Protein AF-A0A822FL06-F1 (afdb_monomer_lite)

Secondary structure (DSSP, 8-state):
-EEE--HHHHHHH-THHHH-TTHHHHHHHHHHHHHHHHT--EEE-S--HHHHHHGGG-TTEEEEE-S--HHHHHHH---TT--HHHHHHHHHTT-EEE---B-SSS--TT-SS-TT---S-HHHHHHHHHHTSS---B-PPTT--

Sequence (145 aa):
MYEQDWLHAQTSKFLPLRTDINLGEQWLISMGKGAEKAGITIQYCSSYPRHALQALEIPRVTQARVSSDYTSHIVHKGNQWNIGITSMLADALGIAPFKDVFWSTSNEPGSSYKPSAMEPLPDREIVLATLSTGPVGPGDAINYT

Radius of gyration: 16.31 Å; chains: 1; bounding box: 39×32×46 Å

Foldseek 3Di:
DAEDEDPVCCCVVVVCNVVDVCVVLVVLVVVLVVCVVVVAAYEYEPDDVVSLVSCLVRVSQAAYEQFDEVLCCQQVVDPLLPRVVSLVVCVVSNHQYASYEDALAQDAPPDPSDRPGGDPCSVSLQVSRVVSRDDHHHPGDVPRD

Structure (mmCIF, N/CA/C/O backbone):
data_AF-A0A822FL06-F1
#
_entry.id   AF-A0A822FL06-F1
#
loop_
_atom_site.group_PDB
_atom_site.id
_atom_site.type_symbol
_atom_site.label_atom_id
_atom_site.label_alt_id
_atom_site.label_comp_id
_atom_site.label_asym_id
_atom_site.label_entity_id
_atom_site.label_seq_id
_atom_site.pdbx_PDB_ins_code
_atom_site.Cartn_x
_atom_site.Cartn_y
_atom_site.Cartn_z
_atom_site.occupancy
_atom_site.B_iso_or_equiv
_atom_site.auth_seq_id
_atom_site.auth_comp_id
_atom_site.auth_asym_id
_atom_site.auth_atom_id
_atom_site.pdbx_PDB_model_num
ATOM 1 N N . MET A 1 1 ? -10.928 1.278 -3.938 1.00 90.06 1 MET A N 1
ATOM 2 C CA . MET A 1 1 ? -9.928 1.335 -2.854 1.00 90.06 1 MET A CA 1
ATOM 3 C C . MET A 1 1 ? -9.485 2.780 -2.700 1.00 90.06 1 MET A C 1
ATOM 5 O O . MET A 1 1 ? -9.299 3.437 -3.714 1.00 90.06 1 MET A O 1
ATOM 9 N N . TYR A 1 2 ? -9.369 3.270 -1.470 1.00 95.75 2 TYR A N 1
ATOM 10 C CA . TYR A 1 2 ? -8.775 4.562 -1.120 1.00 95.75 2 TYR A CA 1
ATOM 11 C C . TYR A 1 2 ? -7.397 4.320 -0.506 1.00 95.75 2 TYR A C 1
ATOM 13 O O . TYR A 1 2 ? -7.246 3.390 0.281 1.00 95.75 2 TYR A O 1
ATOM 21 N N . GLU A 1 3 ? -6.407 5.140 -0.831 1.00 95.50 3 GLU A N 1
ATOM 22 C CA . GLU A 1 3 ? -5.100 5.095 -0.183 1.00 95.50 3 GLU A CA 1
ATOM 23 C C . GLU A 1 3 ? -4.926 6.302 0.736 1.00 95.50 3 GLU A C 1
ATOM 25 O O . GLU A 1 3 ? -5.034 7.447 0.299 1.00 95.50 3 GLU A O 1
ATOM 30 N N . GLN A 1 4 ? -4.612 6.042 2.006 1.00 97.31 4 GLN A N 1
ATOM 31 C CA . GLN A 1 4 ? -4.086 7.073 2.883 1.00 97.31 4 GLN A CA 1
ATOM 32 C C . GLN A 1 4 ? -2.569 7.141 2.744 1.00 97.31 4 GLN A C 1
ATOM 34 O O . GLN A 1 4 ? -1.830 6.371 3.363 1.00 97.31 4 GLN A O 1
ATOM 39 N N . ASP A 1 5 ? -2.133 8.114 1.955 1.00 95.44 5 ASP A N 1
ATOM 40 C CA . ASP A 1 5 ? -0.730 8.381 1.681 1.00 95.44 5 ASP A CA 1
ATOM 41 C C . ASP A 1 5 ? -0.047 9.147 2.832 1.00 95.44 5 ASP A C 1
ATOM 43 O O . ASP A 1 5 ? -0.692 9.906 3.564 1.00 95.44 5 ASP A O 1
ATOM 47 N N . TRP A 1 6 ? 1.267 8.954 2.986 1.00 95.19 6 TRP A N 1
ATOM 48 C CA . TRP A 1 6 ? 2.148 9.744 3.866 1.00 95.19 6 TRP A CA 1
ATOM 49 C C . TRP A 1 6 ? 1.756 9.794 5.357 1.00 95.19 6 TRP A C 1
ATOM 51 O O . TRP A 1 6 ? 2.036 10.784 6.045 1.00 95.19 6 TRP A O 1
ATOM 61 N N . LEU A 1 7 ? 1.207 8.708 5.912 1.00 97.12 7 LEU A N 1
ATOM 62 C CA . LEU A 1 7 ? 0.816 8.649 7.329 1.00 97.12 7 LEU A CA 1
ATOM 63 C C . LEU A 1 7 ? 1.949 9.049 8.289 1.00 97.12 7 LEU A C 1
ATOM 65 O O . LEU A 1 7 ? 1.724 9.788 9.248 1.00 97.12 7 LEU A O 1
ATOM 69 N N . HIS A 1 8 ? 3.182 8.593 8.042 1.00 96.25 8 HIS A N 1
ATOM 70 C CA . HIS A 1 8 ? 4.339 8.966 8.862 1.00 96.25 8 HIS A CA 1
ATOM 71 C C . HIS A 1 8 ? 4.546 10.488 8.913 1.00 96.25 8 HIS A C 1
ATOM 73 O O . HIS A 1 8 ? 4.829 11.052 9.972 1.00 96.25 8 HIS A O 1
ATOM 79 N N . ALA A 1 9 ? 4.405 11.165 7.771 1.00 96.50 9 ALA A N 1
ATOM 80 C CA . ALA A 1 9 ? 4.644 12.592 7.640 1.00 96.50 9 ALA A CA 1
ATOM 81 C C . ALA A 1 9 ? 3.501 13.383 8.269 1.00 96.50 9 ALA A C 1
ATOM 83 O O . ALA A 1 9 ? 3.759 14.356 8.969 1.00 96.50 9 ALA A O 1
ATOM 84 N N . GLN A 1 10 ? 2.257 12.943 8.077 1.00 96.38 10 GLN A N 1
ATOM 85 C CA . GLN A 1 10 ? 1.089 13.549 8.712 1.00 96.38 10 GLN A CA 1
ATOM 86 C C . GLN A 1 10 ? 1.229 13.490 10.235 1.00 96.38 10 GLN A C 1
ATOM 88 O O . GLN A 1 10 ? 1.177 14.526 10.890 1.00 96.38 10 GLN A O 1
ATOM 93 N N . THR A 1 11 ? 1.558 12.327 10.794 1.00 95.88 11 THR A N 1
ATOM 94 C CA . THR A 1 11 ? 1.751 12.175 12.242 1.00 95.88 11 THR A CA 1
ATOM 95 C C . THR A 1 11 ? 2.970 12.942 12.766 1.00 95.88 11 THR A C 1
ATOM 97 O O . THR A 1 11 ? 2.903 13.553 13.829 1.00 95.88 11 THR A O 1
ATOM 100 N N . SER A 1 12 ? 4.099 12.945 12.051 1.00 96.62 12 SER A N 1
ATOM 101 C CA . SER A 1 12 ? 5.322 13.609 12.535 1.00 96.62 12 SER A CA 1
ATOM 102 C C . SER A 1 12 ? 5.305 15.130 12.358 1.00 96.62 12 SER A C 1
ATOM 104 O O . SER A 1 12 ? 5.835 15.855 13.204 1.00 96.62 12 SER A O 1
ATOM 106 N N . LYS A 1 13 ? 4.684 15.646 11.293 1.00 96.94 13 LYS A N 1
ATOM 107 C CA . LYS A 1 13 ? 4.736 17.073 10.937 1.00 96.94 13 LYS A CA 1
ATOM 108 C C . LYS A 1 13 ? 3.511 17.855 11.400 1.00 96.94 13 LYS A C 1
ATOM 110 O O . LYS A 1 13 ? 3.639 19.050 11.656 1.00 96.94 13 LYS A O 1
ATOM 115 N N . PHE A 1 14 ? 2.352 17.218 11.572 1.00 96.44 14 PHE A N 1
ATOM 116 C CA . PHE A 1 14 ? 1.153 17.902 12.051 1.00 96.44 14 PHE A CA 1
ATOM 117 C C . PHE A 1 14 ? 1.121 17.927 13.584 1.00 96.44 14 PHE A C 1
ATOM 119 O O . PHE A 1 14 ? 0.809 16.933 14.235 1.00 96.44 14 PHE A O 1
ATOM 126 N N . LEU A 1 15 ? 1.476 19.079 14.167 1.00 97.38 15 LEU A N 1
ATOM 127 C CA . LEU A 1 15 ? 1.626 19.248 15.618 1.00 97.38 15 LEU A CA 1
ATOM 128 C C . LEU A 1 15 ? 0.425 18.735 16.440 1.00 97.38 15 LEU A C 1
ATOM 130 O O . LEU A 1 15 ? 0.687 18.031 17.414 1.00 97.38 15 LEU A O 1
ATOM 134 N N . PRO A 1 16 ? -0.847 18.983 16.060 1.00 97.75 16 PRO A N 1
ATOM 135 C CA . PRO A 1 16 ? -1.992 18.491 16.827 1.00 97.75 16 PRO A CA 1
ATOM 136 C C . PRO A 1 16 ? -1.997 16.971 17.040 1.00 97.75 16 PRO A C 1
ATOM 138 O O . PRO A 1 16 ? -2.317 16.522 18.135 1.00 97.75 16 PRO A O 1
ATOM 141 N N . LEU A 1 17 ? -1.553 16.176 16.057 1.00 96.56 17 LEU A N 1
ATOM 142 C CA . LEU A 1 17 ? -1.460 14.711 16.184 1.00 96.56 17 LEU A CA 1
ATOM 143 C C . LEU A 1 17 ? -0.354 14.238 17.140 1.00 96.56 17 LEU A C 1
ATOM 145 O O . LEU A 1 17 ? -0.300 13.060 17.487 1.00 96.56 17 LEU A O 1
ATOM 149 N N . ARG A 1 18 ? 0.546 15.138 17.550 1.00 96.00 18 ARG A N 1
ATOM 150 C CA . ARG A 1 18 ? 1.615 14.858 18.519 1.00 96.00 18 ARG A CA 1
ATOM 151 C C . ARG A 1 18 ? 1.314 15.385 19.916 1.00 96.00 18 ARG A C 1
ATOM 153 O O . ARG A 1 18 ? 1.979 14.967 20.858 1.00 96.00 18 ARG A O 1
ATOM 160 N N . THR A 1 19 ? 0.374 16.317 20.045 1.00 97.50 19 THR A N 1
ATOM 161 C CA . THR A 1 19 ? 0.037 16.965 21.321 1.00 97.50 19 THR A CA 1
ATOM 162 C C . THR A 1 19 ? -1.302 16.512 21.885 1.00 97.50 19 THR A C 1
ATOM 164 O O . THR A 1 19 ? -1.496 16.594 23.093 1.00 97.50 19 THR A O 1
ATOM 167 N N . ASP A 1 20 ? -2.212 16.031 21.039 1.00 97.69 20 ASP A N 1
ATOM 168 C CA . ASP A 1 20 ? -3.477 15.430 21.453 1.00 97.69 20 ASP A CA 1
ATOM 169 C C . ASP A 1 20 ? -3.388 13.905 21.315 1.00 97.69 20 ASP A C 1
ATOM 171 O O . ASP A 1 20 ? -3.162 13.374 20.225 1.00 97.69 20 ASP A O 1
ATOM 175 N N . ILE A 1 21 ? -3.555 13.197 22.433 1.00 94.94 21 ILE A N 1
ATOM 176 C CA . ILE A 1 21 ? -3.441 11.736 22.487 1.00 94.94 21 ILE A CA 1
ATOM 177 C C . ILE A 1 21 ? -4.589 11.010 21.772 1.00 94.94 21 ILE A C 1
ATOM 179 O O . ILE A 1 21 ? -4.407 9.860 21.383 1.00 94.94 21 ILE A O 1
ATOM 183 N N . ASN A 1 22 ? -5.733 11.669 21.564 1.00 96.88 22 ASN A N 1
ATOM 184 C CA . ASN A 1 22 ? -6.934 11.070 20.979 1.00 96.88 22 ASN A CA 1
ATOM 185 C C . ASN A 1 22 ? -7.100 11.420 19.497 1.00 96.88 22 ASN A C 1
ATOM 187 O O . ASN A 1 22 ? -7.766 10.697 18.758 1.00 96.88 22 ASN A O 1
ATOM 191 N N . LEU A 1 23 ? -6.516 12.530 19.035 1.00 98.00 23 LEU A N 1
ATOM 192 C CA . LEU A 1 23 ? -6.775 13.042 17.685 1.00 98.00 23 LEU A CA 1
ATOM 193 C C . LEU A 1 23 ? -6.372 12.053 16.578 1.00 98.00 23 LEU A C 1
ATOM 195 O O . LEU A 1 23 ? -7.051 11.964 15.557 1.00 98.00 23 LEU A O 1
ATOM 199 N N . GLY A 1 24 ? -5.289 11.295 16.779 1.00 96.94 24 GLY A N 1
ATOM 200 C CA . GLY A 1 24 ? -4.840 10.285 15.815 1.00 96.94 24 GLY A CA 1
ATOM 201 C C . GLY A 1 24 ? -5.831 9.140 15.640 1.00 96.94 24 GLY A C 1
ATOM 202 O O . GLY A 1 24 ? -6.188 8.812 14.510 1.00 96.94 24 GLY A O 1
ATOM 203 N N . GLU A 1 25 ? -6.316 8.581 16.747 1.00 97.62 25 GLU A N 1
ATOM 204 C CA . GLU A 1 25 ? -7.365 7.557 16.737 1.00 97.62 25 GLU A CA 1
ATOM 205 C C . GLU A 1 25 ? -8.641 8.112 16.096 1.00 97.62 25 GLU A C 1
ATOM 207 O O . GLU A 1 25 ? -9.156 7.536 15.139 1.00 97.62 25 GLU A O 1
ATOM 212 N N . GLN A 1 26 ? -9.112 9.279 16.550 1.00 98.31 26 GLN A N 1
ATOM 213 C CA . GLN A 1 26 ? -10.331 9.903 16.032 1.00 98.31 26 GLN A CA 1
ATOM 214 C C . GLN A 1 26 ? -10.278 10.114 14.519 1.00 98.31 26 GLN A C 1
ATOM 216 O O . GLN A 1 26 ? -11.260 9.841 13.822 1.00 98.31 26 GLN A O 1
ATOM 221 N N . TRP A 1 27 ? -9.145 10.582 13.998 1.00 97.94 27 TRP A N 1
ATOM 222 C CA . TRP A 1 27 ? -8.943 10.785 12.569 1.00 97.94 27 TRP A CA 1
ATOM 223 C C . TRP A 1 27 ? -9.001 9.467 11.786 1.00 97.94 27 TRP A C 1
ATOM 225 O O . TRP A 1 27 ? -9.764 9.373 10.820 1.00 97.94 27 TRP A O 1
ATOM 235 N N . LEU A 1 28 ? -8.264 8.440 12.219 1.00 98.25 28 LEU A N 1
ATOM 236 C CA . LEU A 1 28 ? -8.220 7.147 11.529 1.00 98.25 28 LEU A CA 1
ATOM 237 C C . LEU A 1 28 ? -9.565 6.406 11.612 1.00 98.25 28 LEU A C 1
ATOM 239 O O . LEU A 1 28 ? -10.064 5.921 10.597 1.00 98.25 28 LEU A O 1
ATOM 243 N N . ILE A 1 29 ? -10.223 6.398 12.774 1.00 98.50 29 ILE A N 1
ATOM 244 C CA . ILE A 1 29 ? -11.567 5.822 12.940 1.00 98.50 29 ILE A CA 1
ATOM 245 C C . ILE A 1 29 ? -12.590 6.551 12.062 1.00 98.50 29 ILE A C 1
ATOM 247 O O . ILE A 1 29 ? -13.443 5.917 11.435 1.00 98.50 29 ILE A O 1
ATOM 251 N N . SER A 1 30 ? -12.522 7.882 11.984 1.00 98.44 30 SER A N 1
ATOM 252 C CA . SER A 1 30 ? -13.444 8.663 11.149 1.00 98.44 30 SER A CA 1
ATOM 253 C C . SER A 1 30 ? -13.242 8.383 9.660 1.00 98.44 30 SER A C 1
ATOM 255 O O . SER A 1 30 ? -14.222 8.240 8.929 1.00 98.44 30 SER A O 1
ATOM 257 N N . MET A 1 31 ? -11.991 8.231 9.219 1.00 98.50 31 MET A N 1
ATOM 258 C CA . MET A 1 31 ? -11.659 7.779 7.865 1.00 98.50 31 MET A CA 1
ATOM 259 C C . MET A 1 31 ? -12.239 6.387 7.589 1.00 98.50 31 MET A C 1
ATOM 261 O O . MET A 1 31 ? -12.889 6.187 6.563 1.00 98.50 31 MET A O 1
ATOM 265 N N . GLY A 1 32 ? -12.098 5.463 8.544 1.00 98.50 32 GLY A N 1
ATOM 266 C CA . GLY A 1 32 ? -12.708 4.135 8.515 1.00 98.50 32 GLY A CA 1
ATOM 267 C C . GLY A 1 32 ? -14.224 4.162 8.325 1.00 98.50 32 GLY A C 1
ATOM 268 O O . GLY A 1 32 ? -14.753 3.516 7.423 1.00 98.50 32 GLY A O 1
ATOM 269 N N . LYS A 1 33 ? -14.930 4.968 9.126 1.00 98.69 33 LYS A N 1
ATOM 270 C CA . LYS A 1 33 ? -16.388 5.164 9.015 1.00 98.69 33 LYS A CA 1
ATOM 271 C C . LYS A 1 33 ? -16.792 5.767 7.668 1.00 98.69 33 LYS A C 1
ATOM 273 O O . LYS A 1 33 ? -17.820 5.391 7.106 1.00 98.69 33 LYS A O 1
ATOM 278 N N . GLY A 1 34 ? -15.994 6.697 7.144 1.00 98.50 34 GLY A N 1
ATOM 279 C CA . GLY A 1 34 ? -16.195 7.267 5.813 1.00 98.50 34 GLY A CA 1
ATOM 280 C C . GLY A 1 34 ? -16.084 6.211 4.713 1.00 98.50 34 GLY A C 1
ATOM 281 O O . GLY A 1 34 ? -16.964 6.123 3.857 1.00 98.50 34 GLY A O 1
ATOM 282 N N . ALA A 1 35 ? -15.049 5.372 4.776 1.00 98.50 35 ALA A N 1
ATOM 283 C CA . ALA A 1 35 ? -14.838 4.279 3.832 1.00 98.50 35 ALA A CA 1
ATOM 284 C C . ALA A 1 35 ? -15.944 3.215 3.911 1.00 98.50 35 ALA A C 1
ATOM 286 O O . ALA A 1 35 ? -16.437 2.777 2.873 1.00 98.50 35 ALA A O 1
ATOM 287 N N . GLU A 1 36 ? -16.400 2.874 5.122 1.00 98.50 36 GLU A N 1
ATOM 288 C CA . GLU A 1 36 ? -17.544 1.982 5.352 1.00 98.50 36 GLU A CA 1
ATOM 289 C C . GLU A 1 36 ? -18.794 2.499 4.636 1.00 98.50 36 GLU A C 1
ATOM 291 O O . GLU A 1 36 ? -19.401 1.789 3.836 1.00 98.50 36 GLU A O 1
ATOM 296 N N . LYS A 1 37 ? -19.137 3.774 4.855 1.00 98.50 37 LYS A N 1
ATOM 297 C CA . LYS A 1 37 ? -20.298 4.414 4.225 1.00 98.50 37 LYS A CA 1
ATOM 298 C C . LYS A 1 37 ? -20.189 4.458 2.699 1.00 98.50 37 LYS A C 1
ATOM 300 O O . LYS A 1 37 ? -21.203 4.357 2.015 1.00 98.50 37 LYS A O 1
ATOM 305 N N . ALA A 1 38 ? -18.981 4.637 2.173 1.00 98.19 38 ALA A N 1
ATOM 306 C CA . ALA A 1 38 ? -18.721 4.654 0.738 1.00 98.19 38 ALA A CA 1
ATOM 307 C C . ALA A 1 38 ? -18.599 3.247 0.121 1.00 98.19 38 ALA A C 1
ATOM 309 O O . ALA A 1 38 ? -18.496 3.135 -1.098 1.00 98.19 38 ALA A O 1
ATOM 310 N N . GLY A 1 39 ? -18.602 2.180 0.928 1.00 98.00 39 GLY A N 1
ATOM 311 C CA . GLY A 1 39 ? -18.435 0.809 0.450 1.00 98.00 39 GLY A CA 1
ATOM 312 C C . GLY A 1 39 ? -17.050 0.530 -0.145 1.00 98.00 39 GLY A C 1
ATOM 313 O O . GLY A 1 39 ? -16.930 -0.309 -1.036 1.00 98.00 39 GLY A O 1
ATOM 314 N N . ILE A 1 40 ? -16.005 1.228 0.315 1.00 98.19 40 ILE A N 1
ATOM 315 C CA . ILE A 1 40 ? -14.630 1.077 -0.187 1.00 98.19 40 ILE A CA 1
ATOM 316 C C . ILE A 1 40 ? -13.672 0.610 0.910 1.00 98.19 40 ILE A C 1
ATOM 318 O O . ILE A 1 40 ? -13.883 0.855 2.094 1.00 98.19 40 ILE A O 1
ATOM 322 N N . THR A 1 41 ? -12.590 -0.049 0.506 1.00 98.19 41 THR A N 1
ATOM 323 C CA . THR A 1 41 ? -11.466 -0.403 1.382 1.00 98.19 41 THR A CA 1
ATOM 324 C C . THR A 1 41 ? -10.404 0.696 1.423 1.00 98.19 41 THR A C 1
ATOM 326 O O . THR A 1 41 ? -10.333 1.531 0.515 1.00 98.19 41 THR A O 1
ATOM 329 N N . ILE A 1 42 ? -9.561 0.666 2.455 1.00 98.44 42 ILE A N 1
ATOM 330 C CA . ILE A 1 42 ? -8.462 1.592 2.730 1.00 98.44 42 ILE A CA 1
ATOM 331 C C . ILE A 1 42 ? -7.130 0.845 2.654 1.00 98.44 42 ILE A C 1
ATOM 333 O O . ILE A 1 42 ? -6.956 -0.199 3.281 1.00 98.44 42 ILE A O 1
ATOM 337 N N . GLN A 1 43 ? -6.184 1.417 1.914 1.00 97.88 43 GLN A N 1
ATOM 338 C CA . GLN A 1 43 ? -4.768 1.089 1.958 1.00 97.88 43 GLN A CA 1
ATOM 339 C C . GLN A 1 43 ? -4.026 2.120 2.800 1.00 97.88 43 GLN A C 1
ATOM 341 O O . GLN A 1 43 ? -4.160 3.318 2.559 1.00 97.88 43 GLN A O 1
ATOM 346 N N . TYR A 1 44 ? -3.216 1.678 3.754 1.00 98.00 44 TYR A N 1
ATOM 347 C CA . TYR A 1 44 ? -2.291 2.569 4.451 1.00 98.00 44 TYR A C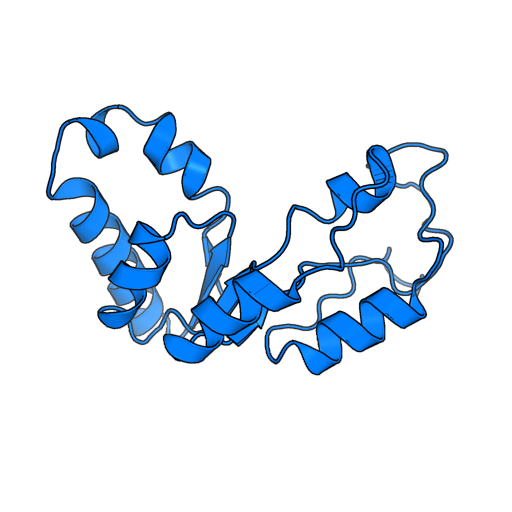A 1
ATOM 348 C C . TYR A 1 44 ? -0.933 2.612 3.768 1.00 98.00 44 TYR A C 1
ATOM 350 O O . TYR A 1 44 ? -0.350 1.579 3.460 1.00 98.00 44 TYR A O 1
ATOM 358 N N . CYS A 1 45 ? -0.393 3.811 3.591 1.00 96.56 45 CYS A N 1
ATOM 359 C CA . CYS A 1 45 ? 0.948 4.021 3.081 1.00 96.56 45 CYS A CA 1
ATOM 360 C C . CYS A 1 45 ? 1.820 4.710 4.134 1.00 96.56 45 CYS A C 1
ATOM 362 O O . CYS A 1 45 ? 1.368 5.566 4.901 1.00 96.56 45 CYS A O 1
ATOM 364 N N . SER A 1 46 ? 3.110 4.348 4.142 1.00 95.81 46 SER A N 1
ATOM 365 C CA . SER A 1 46 ? 4.099 4.899 5.066 1.00 95.81 46 SER A CA 1
ATOM 366 C C . SER A 1 46 ? 3.615 4.852 6.517 1.00 95.81 46 SER A C 1
ATOM 368 O O . SER A 1 46 ? 3.709 5.826 7.266 1.00 95.81 46 SER A O 1
ATOM 370 N N . SER A 1 47 ? 3.009 3.737 6.908 1.00 96.06 47 SER A N 1
ATOM 371 C CA . SER A 1 47 ? 2.456 3.560 8.242 1.00 96.06 47 SER A CA 1
ATOM 372 C C . SER A 1 47 ? 3.565 3.339 9.268 1.00 96.06 47 SER A C 1
ATOM 374 O O . SER A 1 47 ? 4.448 2.507 9.076 1.00 96.06 47 SER A O 1
ATOM 376 N N . TYR A 1 48 ? 3.480 4.023 10.409 1.00 95.75 48 TYR A N 1
ATOM 377 C CA . TYR A 1 48 ? 4.183 3.593 11.613 1.00 95.75 48 TYR A CA 1
ATOM 378 C C . TYR A 1 48 ? 3.495 2.364 12.225 1.00 95.75 48 TYR A C 1
ATOM 380 O O . TYR A 1 48 ? 2.295 2.178 11.999 1.00 95.75 48 TYR A O 1
ATOM 388 N N . PRO A 1 49 ? 4.185 1.591 13.087 1.00 95.00 49 PRO A N 1
ATOM 389 C CA . PRO A 1 49 ? 3.582 0.454 13.788 1.00 95.00 49 PRO A CA 1
ATOM 390 C C . PRO A 1 49 ? 2.276 0.800 14.515 1.00 95.00 49 PRO A C 1
ATOM 392 O O . PRO A 1 49 ? 1.327 0.028 14.484 1.00 95.00 49 PRO A O 1
ATOM 395 N N . ARG A 1 50 ? 2.173 2.005 15.092 1.00 94.62 50 ARG A N 1
ATOM 396 C CA . ARG A 1 50 ? 0.925 2.475 15.718 1.00 94.62 50 ARG A CA 1
ATOM 397 C C . ARG A 1 50 ? -0.264 2.575 14.759 1.00 94.62 50 ARG A C 1
ATOM 399 O O . ARG A 1 50 ? -1.382 2.316 15.177 1.00 94.62 50 ARG A O 1
ATOM 406 N N . HIS A 1 51 ? -0.040 2.934 13.494 1.00 97.25 51 HIS A N 1
ATOM 407 C CA . HIS A 1 51 ? -1.119 2.994 12.506 1.00 97.25 51 HIS A CA 1
ATOM 408 C C . HIS A 1 51 ? -1.559 1.580 12.105 1.00 97.25 51 HIS A C 1
ATOM 410 O O . HIS A 1 51 ? -2.750 1.343 11.942 1.00 97.25 51 HIS A O 1
ATOM 416 N N . ALA A 1 52 ? -0.609 0.642 12.002 1.00 95.19 52 ALA A N 1
ATOM 417 C CA . ALA A 1 52 ? -0.910 -0.766 11.753 1.00 95.19 52 ALA A CA 1
ATOM 418 C C . ALA A 1 52 ? -1.720 -1.385 12.907 1.00 95.19 52 ALA A C 1
ATOM 420 O O . ALA A 1 52 ? -2.691 -2.085 12.659 1.00 95.19 52 ALA A O 1
ATOM 421 N N . LEU A 1 53 ? -1.391 -1.066 14.164 1.00 96.69 53 LEU A N 1
ATOM 422 C CA . LEU A 1 53 ? -2.173 -1.515 15.323 1.00 96.69 53 LEU A CA 1
ATOM 423 C C . LEU A 1 53 ? -3.583 -0.903 15.351 1.00 96.69 53 LEU A C 1
ATOM 425 O O . LEU A 1 53 ? -4.545 -1.623 15.588 1.00 96.69 53 LEU A O 1
ATOM 429 N N . GLN A 1 54 ? -3.727 0.393 15.049 1.00 97.31 54 GLN A N 1
ATOM 430 C CA . GLN A 1 54 ? -5.041 1.050 14.977 1.00 97.31 54 GLN A CA 1
ATOM 431 C C . GLN A 1 54 ? -5.957 0.430 13.908 1.00 97.31 54 GLN A C 1
ATOM 433 O O . GLN A 1 54 ? -7.179 0.464 14.046 1.00 97.31 54 GLN A O 1
ATOM 438 N N . ALA A 1 55 ? -5.387 -0.139 12.840 1.00 96.94 55 ALA A N 1
ATOM 439 C CA . ALA A 1 55 ? -6.155 -0.789 11.780 1.00 96.94 55 ALA A CA 1
ATOM 440 C C . ALA A 1 55 ? -6.986 -1.984 12.282 1.00 96.94 55 ALA A C 1
ATOM 442 O O . ALA A 1 55 ? -8.008 -2.288 11.674 1.00 96.94 55 ALA A O 1
ATOM 443 N N . LEU A 1 56 ? -6.624 -2.595 13.418 1.00 97.25 56 LEU A N 1
ATOM 444 C CA . LEU A 1 56 ? -7.414 -3.660 14.052 1.00 97.25 56 LEU A CA 1
ATOM 445 C C . LEU A 1 56 ? -8.834 -3.209 14.435 1.00 97.25 56 LEU A C 1
ATOM 447 O O . LEU A 1 56 ? -9.738 -4.033 14.535 1.00 97.25 56 LEU A O 1
ATOM 451 N N . GLU A 1 57 ? -9.050 -1.905 14.617 1.00 98.06 57 GLU A N 1
ATOM 452 C CA . GLU A 1 57 ? -10.362 -1.320 14.922 1.00 98.06 57 GLU A CA 1
ATOM 453 C C . GLU A 1 57 ? -11.085 -0.789 13.675 1.00 98.06 57 GLU A C 1
ATOM 455 O O . GLU A 1 57 ? -12.195 -0.260 13.765 1.00 98.06 57 GLU A O 1
ATOM 460 N N . ILE A 1 58 ? -10.469 -0.903 12.494 1.00 98.31 58 ILE A N 1
ATOM 461 C CA . ILE A 1 58 ? -10.975 -0.342 11.241 1.00 98.31 58 ILE A CA 1
ATOM 462 C C . ILE A 1 58 ? -11.060 -1.460 10.195 1.00 98.31 58 ILE A C 1
ATOM 464 O O . ILE A 1 58 ? -10.162 -1.580 9.364 1.00 98.31 58 ILE A O 1
ATOM 468 N N . PRO A 1 59 ? -12.164 -2.235 10.144 1.00 97.19 59 PRO A N 1
ATOM 469 C CA . PRO A 1 59 ? -12.302 -3.385 9.238 1.00 97.19 59 PRO A CA 1
ATOM 470 C C . PRO A 1 59 ? -12.131 -3.064 7.747 1.00 97.19 59 PRO A C 1
ATOM 472 O O . PRO A 1 59 ? -11.920 -3.955 6.929 1.00 97.19 59 PRO A O 1
ATOM 475 N N . ARG A 1 60 ? -12.251 -1.786 7.367 1.00 98.25 60 ARG A N 1
ATOM 476 C CA . ARG A 1 60 ? -12.025 -1.324 5.995 1.00 98.25 60 ARG A CA 1
ATOM 477 C C . ARG A 1 60 ? -10.554 -1.154 5.640 1.00 98.25 60 ARG A C 1
ATOM 479 O O . ARG A 1 60 ? -10.273 -1.041 4.452 1.00 98.25 60 ARG A O 1
ATOM 486 N N . VAL A 1 61 ? -9.629 -1.155 6.598 1.00 98.31 61 VAL A N 1
ATOM 487 C CA . VAL A 1 61 ? -8.190 -1.206 6.316 1.00 98.31 61 VAL A CA 1
ATOM 488 C C . VAL A 1 61 ? -7.812 -2.653 6.031 1.00 98.31 61 VAL A C 1
ATOM 490 O O . VAL A 1 61 ? -7.663 -3.456 6.943 1.00 98.31 61 VAL A O 1
ATOM 493 N N . THR A 1 62 ? -7.680 -2.986 4.752 1.00 97.81 62 THR A N 1
ATOM 494 C CA . THR A 1 62 ? -7.450 -4.369 4.303 1.00 97.81 62 THR A CA 1
ATOM 495 C C . THR A 1 62 ? -6.041 -4.595 3.760 1.00 97.81 62 THR A C 1
ATOM 497 O O . THR A 1 62 ? -5.631 -5.737 3.586 1.00 97.81 62 THR A O 1
ATOM 500 N N . GLN A 1 63 ? -5.275 -3.525 3.524 1.00 97.06 63 GLN A N 1
ATOM 501 C CA . GLN A 1 63 ? -3.903 -3.597 3.019 1.00 97.06 63 GLN A CA 1
ATOM 502 C C . GLN A 1 63 ? -3.048 -2.435 3.529 1.00 97.06 63 GLN A C 1
ATOM 504 O O . GLN A 1 63 ? -3.552 -1.360 3.869 1.00 97.06 63 GLN A O 1
ATOM 509 N N . ALA A 1 64 ? -1.734 -2.634 3.543 1.00 97.62 64 ALA A N 1
ATOM 510 C CA . ALA A 1 64 ? -0.772 -1.589 3.861 1.00 97.62 64 ALA A CA 1
ATOM 511 C C . ALA A 1 64 ? 0.495 -1.753 3.028 1.00 97.62 64 ALA A C 1
ATOM 513 O O . ALA A 1 64 ? 0.940 -2.873 2.774 1.00 97.62 64 ALA A O 1
ATOM 514 N N . ARG A 1 65 ? 1.104 -0.635 2.625 1.00 97.44 65 ARG A N 1
ATOM 515 C CA . ARG A 1 65 ? 2.395 -0.664 1.953 1.00 97.44 65 ARG A CA 1
ATOM 516 C C . ARG A 1 65 ? 3.482 -1.094 2.929 1.00 97.44 65 ARG A C 1
ATOM 518 O O . ARG A 1 65 ? 3.671 -0.475 3.976 1.00 97.44 65 ARG A O 1
ATOM 525 N N . VAL A 1 66 ? 4.207 -2.139 2.552 1.00 97.12 66 VAL A N 1
ATOM 526 C CA . VAL A 1 66 ? 5.259 -2.775 3.362 1.00 97.12 66 VAL A CA 1
ATOM 527 C C . VAL A 1 66 ? 6.676 -2.478 2.859 1.00 97.12 66 VAL A C 1
ATOM 529 O O . VAL A 1 66 ? 7.659 -2.914 3.457 1.00 97.12 66 VAL A O 1
ATOM 532 N N . SER A 1 67 ? 6.775 -1.703 1.783 1.00 95.88 67 SER A N 1
ATOM 533 C CA . SER A 1 67 ? 7.996 -1.204 1.153 1.00 95.88 67 SER A CA 1
ATOM 534 C C . SER A 1 67 ? 8.131 0.322 1.282 1.00 95.88 67 SER A C 1
ATOM 536 O O . SER A 1 67 ? 7.210 1.040 1.697 1.00 95.88 67 SER A O 1
ATOM 538 N N . SER A 1 68 ? 9.300 0.838 0.894 1.00 94.06 68 SER A N 1
ATOM 539 C CA . SER A 1 68 ? 9.474 2.254 0.557 1.00 94.06 68 SER A CA 1
ATOM 540 C C . SER A 1 68 ? 8.793 2.601 -0.773 1.00 94.06 68 SER A C 1
ATOM 542 O O . SER A 1 68 ? 8.390 1.712 -1.518 1.00 94.06 68 SER A O 1
ATOM 544 N N . ASP A 1 69 ? 8.703 3.893 -1.096 1.00 93.75 69 ASP A N 1
ATOM 545 C CA . ASP A 1 69 ? 8.180 4.337 -2.393 1.00 93.75 69 ASP A CA 1
ATOM 546 C C . ASP A 1 69 ? 8.989 3.727 -3.548 1.00 93.75 69 ASP A C 1
ATOM 548 O O . ASP A 1 69 ? 10.224 3.693 -3.486 1.00 93.75 69 ASP A O 1
ATOM 552 N N . TYR A 1 70 ? 8.335 3.320 -4.633 1.00 94.50 70 TYR A N 1
ATOM 553 C CA . TYR A 1 70 ? 8.991 2.774 -5.826 1.00 94.50 70 TYR A CA 1
ATOM 554 C C . TYR A 1 70 ? 10.057 3.716 -6.408 1.00 94.50 70 TYR A C 1
ATOM 556 O O . TYR A 1 70 ? 11.134 3.284 -6.817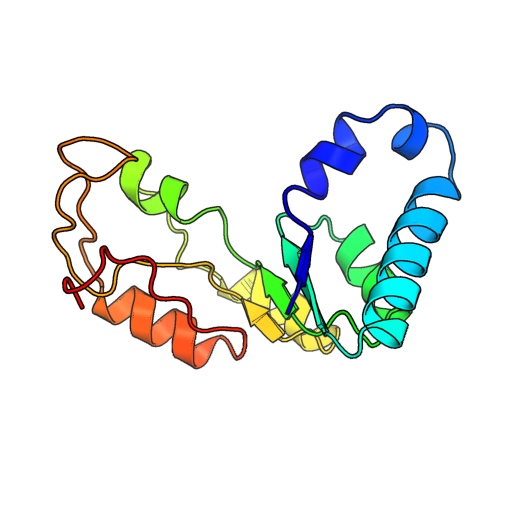 1.00 94.50 70 TYR A O 1
ATOM 564 N N . THR A 1 71 ? 9.845 5.030 -6.310 1.00 90.94 71 THR A N 1
ATOM 565 C CA . THR A 1 71 ? 10.837 6.057 -6.669 1.00 90.94 71 THR A CA 1
ATOM 566 C C . THR A 1 71 ? 12.195 5.830 -5.996 1.00 90.94 71 THR A C 1
ATOM 568 O O . THR A 1 71 ? 13.240 6.094 -6.593 1.00 90.94 71 THR A O 1
ATOM 571 N N . SER A 1 72 ? 12.218 5.306 -4.764 1.00 88.12 72 SER A N 1
ATOM 572 C CA . SER A 1 72 ? 13.467 4.982 -4.064 1.00 88.12 72 SER A CA 1
ATOM 573 C C . SER A 1 72 ? 14.267 3.882 -4.769 1.00 88.12 72 SER A C 1
ATOM 575 O O . SER A 1 72 ? 15.500 3.930 -4.770 1.00 88.12 72 SER A O 1
ATOM 577 N N . HIS A 1 73 ? 13.594 2.939 -5.433 1.00 90.88 73 HIS A N 1
ATOM 578 C CA . HIS A 1 73 ? 14.230 1.942 -6.284 1.00 90.88 73 HIS A CA 1
ATOM 579 C C . HIS A 1 73 ? 14.826 2.592 -7.536 1.00 90.88 73 HIS A C 1
ATOM 581 O O . HIS A 1 73 ? 16.034 2.518 -7.765 1.00 90.88 73 HIS A O 1
ATOM 587 N N . ILE A 1 74 ? 14.004 3.321 -8.291 1.00 91.62 74 ILE A N 1
ATOM 588 C CA . ILE A 1 74 ? 14.387 3.881 -9.593 1.00 91.62 74 ILE A CA 1
ATOM 589 C C . ILE A 1 74 ? 15.459 4.976 -9.482 1.00 91.62 74 ILE A C 1
ATOM 591 O O . ILE A 1 74 ? 16.431 5.028 -10.251 1.00 91.62 74 ILE A O 1
ATOM 595 N N . VAL A 1 75 ? 15.310 5.885 -8.521 1.00 88.81 75 VAL A N 1
ATOM 596 C CA . VAL A 1 75 ? 16.197 7.046 -8.383 1.00 88.81 75 VAL A CA 1
ATOM 597 C C . VAL A 1 75 ? 17.422 6.695 -7.554 1.00 88.81 75 VAL A C 1
ATOM 599 O O . VAL A 1 75 ? 18.541 6.980 -7.991 1.00 88.81 75 VAL A O 1
ATOM 602 N N . HIS A 1 76 ? 17.217 6.047 -6.405 1.00 87.00 76 HIS A N 1
ATOM 603 C CA . HIS A 1 76 ? 18.241 5.849 -5.376 1.00 87.00 76 HIS A CA 1
ATOM 604 C C . HIS A 1 76 ? 18.787 4.416 -5.301 1.00 87.00 76 HIS A C 1
ATOM 606 O O . HIS A 1 76 ? 19.626 4.143 -4.445 1.00 87.00 76 HIS A O 1
ATOM 612 N N . LYS A 1 77 ? 18.359 3.513 -6.198 1.00 85.19 77 LYS A N 1
ATOM 613 C CA . LYS A 1 77 ? 18.767 2.096 -6.225 1.00 85.19 77 LYS A CA 1
ATOM 614 C C . LYS A 1 77 ? 18.487 1.366 -4.903 1.00 85.19 77 LYS A C 1
ATOM 616 O O . LYS A 1 77 ? 19.255 0.501 -4.489 1.00 85.19 77 LYS A O 1
ATOM 621 N N . GLY A 1 78 ? 17.395 1.730 -4.228 1.00 85.19 78 GLY A N 1
ATOM 622 C CA . GLY A 1 78 ? 16.949 1.076 -3.000 1.00 85.19 78 GLY A CA 1
ATOM 623 C C . GLY A 1 78 ? 16.452 -0.356 -3.229 1.00 85.19 78 GLY A C 1
ATOM 624 O O . GLY A 1 78 ? 15.976 -0.706 -4.311 1.00 85.19 78 GLY A O 1
ATOM 625 N N . ASN A 1 79 ? 16.507 -1.178 -2.178 1.00 89.19 79 ASN A N 1
ATOM 626 C CA . ASN A 1 79 ? 15.972 -2.547 -2.163 1.00 89.19 79 ASN A CA 1
ATOM 627 C C . ASN A 1 79 ? 14.473 -2.557 -1.832 1.00 89.19 79 ASN A C 1
ATOM 629 O O . ASN A 1 79 ? 14.044 -3.207 -0.884 1.00 89.19 79 ASN A O 1
ATOM 633 N N . GLN A 1 80 ? 13.690 -1.797 -2.592 1.00 92.19 80 GLN A N 1
ATOM 634 C CA . GLN A 1 80 ? 12.258 -1.593 -2.358 1.00 92.19 80 GLN A CA 1
ATOM 635 C C . GLN A 1 80 ? 11.456 -2.907 -2.385 1.00 92.19 80 GLN A C 1
ATOM 637 O O . GLN A 1 80 ? 10.534 -3.093 -1.594 1.00 92.19 80 GLN A O 1
ATOM 642 N N . TRP A 1 81 ? 11.904 -3.847 -3.216 1.00 92.12 81 TRP A N 1
ATOM 643 C CA . TRP A 1 81 ? 11.410 -5.213 -3.343 1.00 92.12 81 TRP A CA 1
ATOM 644 C C . TRP A 1 81 ? 11.540 -6.056 -2.056 1.00 92.12 81 TRP A C 1
ATOM 646 O O . TRP A 1 81 ? 10.834 -7.047 -1.878 1.00 92.12 81 TRP A O 1
ATOM 656 N N . ASN A 1 82 ? 12.443 -5.698 -1.137 1.00 94.56 82 ASN A N 1
ATOM 657 C CA . ASN A 1 82 ? 12.713 -6.486 0.065 1.00 94.56 82 ASN A CA 1
ATOM 658 C C . ASN A 1 82 ? 11.669 -6.221 1.161 1.00 94.56 82 ASN A C 1
ATOM 660 O O . ASN A 1 82 ? 11.907 -5.469 2.106 1.00 94.56 82 ASN A O 1
ATOM 664 N N . ILE A 1 83 ? 10.509 -6.864 1.031 1.00 96.81 83 ILE A N 1
ATOM 665 C CA . ILE A 1 83 ? 9.346 -6.642 1.899 1.00 96.81 83 ILE A CA 1
ATOM 666 C C . ILE A 1 83 ? 9.145 -7.708 2.982 1.00 96.81 83 ILE A C 1
ATOM 668 O O . ILE A 1 83 ? 8.202 -7.599 3.761 1.00 96.81 83 ILE A O 1
ATOM 672 N N . GLY A 1 84 ? 9.995 -8.738 3.057 1.00 96.06 84 GLY A N 1
ATOM 673 C CA . GLY A 1 84 ? 9.720 -9.951 3.843 1.00 96.06 84 GLY A CA 1
ATOM 674 C C . GLY A 1 84 ? 9.414 -9.694 5.323 1.00 96.06 84 GLY A C 1
ATOM 675 O O . GLY A 1 84 ? 8.393 -10.149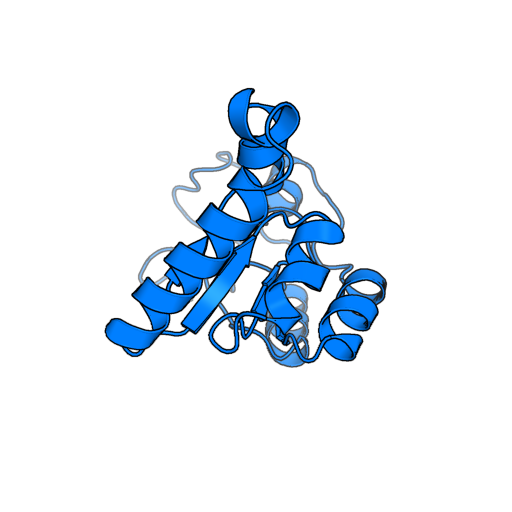 5.829 1.00 96.06 84 GLY A O 1
ATOM 676 N N . ILE A 1 85 ? 10.255 -8.912 6.012 1.00 95.38 85 ILE A N 1
ATOM 677 C CA . ILE A 1 85 ? 10.082 -8.638 7.451 1.00 95.38 85 ILE A CA 1
ATOM 678 C C . ILE A 1 85 ? 8.802 -7.847 7.720 1.00 95.38 85 ILE A C 1
ATOM 680 O O . ILE A 1 85 ? 8.005 -8.225 8.575 1.00 95.38 85 ILE A O 1
ATOM 684 N N . THR A 1 86 ? 8.587 -6.762 6.981 1.00 95.50 86 THR A N 1
ATOM 685 C CA . THR A 1 86 ? 7.411 -5.908 7.167 1.00 95.50 86 THR A CA 1
ATOM 686 C C . THR A 1 86 ? 6.122 -6.636 6.772 1.00 95.50 86 THR A C 1
ATOM 688 O O . THR A 1 86 ? 5.095 -6.4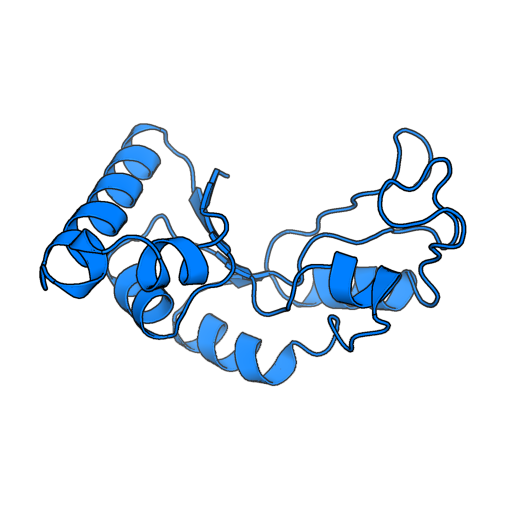50 7.421 1.00 95.50 86 THR A O 1
ATOM 691 N N . SER A 1 87 ? 6.182 -7.516 5.765 1.00 97.25 87 SER A N 1
ATOM 692 C CA . SER A 1 87 ? 5.049 -8.349 5.339 1.00 97.25 87 SER A CA 1
ATOM 693 C C . SER A 1 87 ? 4.595 -9.302 6.436 1.00 97.25 87 SER A C 1
ATOM 695 O O . SER A 1 87 ? 3.397 -9.425 6.647 1.00 97.25 87 SER A O 1
ATOM 697 N N . MET A 1 88 ? 5.525 -9.912 7.184 1.00 96.56 88 MET A N 1
ATOM 698 C CA . MET A 1 88 ? 5.169 -10.784 8.312 1.00 96.56 88 MET A CA 1
ATOM 699 C C . MET A 1 88 ? 4.362 -10.044 9.386 1.00 96.56 88 MET A C 1
ATOM 701 O O . MET A 1 88 ? 3.438 -10.611 9.960 1.00 96.56 88 MET A O 1
ATOM 705 N N . LEU A 1 89 ? 4.688 -8.774 9.659 1.00 95.44 89 LEU A N 1
ATOM 706 C CA . LEU A 1 89 ? 3.925 -7.975 10.619 1.00 95.44 89 LEU A CA 1
ATOM 707 C C . LEU A 1 89 ? 2.528 -7.626 10.090 1.00 95.44 89 LEU A C 1
ATOM 709 O O . LEU A 1 89 ? 1.566 -7.696 10.847 1.00 95.44 89 LEU A O 1
ATOM 713 N N . ALA A 1 90 ? 2.415 -7.233 8.819 1.00 97.00 90 ALA A N 1
ATOM 714 C CA . ALA A 1 90 ? 1.122 -6.917 8.215 1.00 97.00 90 ALA A CA 1
ATOM 715 C C . ALA A 1 90 ? 0.206 -8.153 8.178 1.00 97.00 90 ALA A C 1
ATOM 717 O O . ALA A 1 90 ? -0.933 -8.079 8.638 1.00 97.00 90 ALA A O 1
ATOM 718 N N . ASP A 1 91 ? 0.737 -9.300 7.749 1.00 96.50 91 ASP A N 1
ATOM 719 C CA . ASP A 1 91 ? 0.020 -10.577 7.710 1.00 96.50 91 ASP A CA 1
ATOM 720 C C . ASP A 1 91 ? -0.479 -11.003 9.101 1.00 96.50 91 ASP A C 1
ATOM 722 O O . ASP A 1 91 ? -1.653 -11.329 9.271 1.00 96.50 91 ASP A O 1
ATOM 726 N N . ALA A 1 92 ? 0.359 -10.869 10.138 1.00 96.88 92 ALA A N 1
ATOM 727 C CA . ALA A 1 92 ? -0.027 -11.160 11.522 1.00 96.88 92 ALA A CA 1
ATOM 728 C C . ALA A 1 92 ? -1.180 -10.279 12.049 1.00 96.88 92 ALA A C 1
ATOM 730 O O . ALA A 1 92 ? -1.859 -10.660 13.002 1.00 96.88 92 ALA A O 1
ATOM 731 N N . LEU A 1 93 ? -1.402 -9.108 11.445 1.00 96.81 93 LEU A N 1
ATOM 732 C CA . LEU A 1 93 ? -2.507 -8.198 11.760 1.00 96.81 93 LEU A CA 1
ATOM 733 C C . LEU A 1 93 ? -3.720 -8.394 10.833 1.00 96.81 93 LEU A C 1
ATOM 735 O O . LEU A 1 93 ? -4.691 -7.648 10.944 1.00 96.81 93 LEU A O 1
ATOM 739 N N . GLY A 1 94 ? -3.682 -9.374 9.923 1.00 96.44 94 GLY A N 1
ATOM 740 C CA . GLY A 1 94 ? -4.730 -9.609 8.927 1.00 96.44 94 GLY A CA 1
ATOM 741 C C . GLY A 1 94 ? -4.763 -8.562 7.810 1.00 96.44 94 GLY A C 1
ATOM 742 O O . GLY A 1 94 ? -5.804 -8.363 7.187 1.00 96.44 94 GLY A O 1
ATOM 743 N N . ILE A 1 95 ? -3.646 -7.871 7.571 1.00 97.50 95 ILE A N 1
ATOM 744 C CA . ILE A 1 95 ? -3.512 -6.810 6.571 1.00 97.50 95 ILE A CA 1
ATOM 745 C C . ILE A 1 95 ? -2.700 -7.347 5.395 1.00 97.50 95 ILE A C 1
ATOM 747 O O . ILE A 1 95 ? -1.555 -7.756 5.573 1.00 97.50 95 ILE A O 1
ATOM 751 N N . ALA A 1 96 ? -3.249 -7.277 4.182 1.00 97.62 96 ALA A N 1
ATOM 752 C CA . ALA A 1 96 ? -2.554 -7.727 2.983 1.00 97.62 96 ALA A CA 1
ATOM 753 C C . ALA A 1 96 ? -1.332 -6.826 2.672 1.00 97.62 96 ALA A C 1
ATOM 755 O O . ALA A 1 96 ? -1.486 -5.605 2.510 1.00 97.62 96 ALA A O 1
ATOM 756 N N . PRO A 1 97 ? -0.112 -7.385 2.577 1.00 97.81 97 PRO A N 1
ATOM 757 C CA . PRO A 1 97 ? 1.079 -6.622 2.220 1.00 97.81 97 PRO A CA 1
ATOM 758 C C . PRO A 1 97 ? 1.032 -6.061 0.790 1.00 97.81 97 PRO A C 1
ATOM 760 O O . PRO A 1 97 ? 0.932 -6.788 -0.198 1.00 97.81 97 PRO A O 1
ATOM 763 N N . PHE A 1 98 ? 1.184 -4.747 0.649 1.00 97.25 98 PHE A N 1
ATOM 764 C CA . PHE A 1 98 ? 1.326 -4.081 -0.644 1.00 97.25 98 PHE A CA 1
ATOM 765 C C . PHE A 1 98 ? 2.790 -3.707 -0.912 1.00 97.25 98 PHE A C 1
ATOM 767 O O . PHE A 1 98 ? 3.406 -2.973 -0.135 1.00 97.25 98 PHE A O 1
ATOM 774 N N . LYS A 1 99 ? 3.354 -4.190 -2.025 1.00 96.50 99 LYS A N 1
ATOM 775 C CA . LYS A 1 99 ? 4.743 -3.905 -2.427 1.00 96.50 99 LYS A CA 1
ATOM 776 C C . LYS A 1 99 ? 4.941 -2.497 -2.991 1.00 96.50 99 LYS A C 1
ATOM 778 O O . LYS A 1 99 ? 6.086 -2.118 -3.176 1.00 96.50 99 LYS A O 1
ATOM 783 N N . ASP A 1 100 ? 3.902 -1.701 -3.215 1.00 96.31 100 ASP A N 1
ATOM 784 C CA . ASP A 1 100 ? 3.914 -0.494 -4.060 1.00 96.31 100 ASP A CA 1
ATOM 785 C C . ASP A 1 100 ? 3.757 -0.778 -5.555 1.00 96.31 100 ASP A C 1
ATOM 787 O O . ASP A 1 100 ? 3.917 -1.911 -6.018 1.00 96.31 100 ASP A O 1
ATOM 791 N N . VAL A 1 101 ? 3.468 0.288 -6.297 1.00 95.06 101 VAL A N 1
ATOM 792 C CA . VAL A 1 101 ? 3.484 0.286 -7.757 1.00 95.06 101 VAL A CA 1
ATOM 793 C C . VAL A 1 101 ? 4.872 -0.061 -8.311 1.00 95.06 101 VAL A C 1
ATOM 795 O O . VAL A 1 101 ? 5.878 -0.049 -7.593 1.00 95.06 101 VAL A O 1
ATOM 798 N N . PHE A 1 102 ? 4.930 -0.418 -9.590 1.00 95.06 102 PHE A N 1
ATOM 799 C CA . PHE A 1 102 ? 6.173 -0.740 -10.291 1.00 95.06 102 PHE A CA 1
ATOM 800 C C . PHE A 1 102 ? 6.016 -0.552 -11.801 1.00 95.06 102 PHE A C 1
ATOM 802 O O . PHE A 1 102 ? 4.893 -0.466 -12.292 1.00 95.06 102 PHE A O 1
ATOM 809 N N . TRP A 1 103 ? 7.126 -0.515 -12.534 1.00 95.19 103 TRP A N 1
ATOM 810 C CA . TRP A 1 103 ? 7.110 -0.637 -13.991 1.00 95.19 103 TRP A CA 1
ATOM 811 C C . TRP A 1 103 ? 7.242 -2.102 -14.396 1.00 95.19 103 TRP A C 1
ATOM 813 O O . TRP A 1 103 ? 8.160 -2.801 -13.966 1.00 95.19 103 TRP A O 1
ATOM 823 N N . SER A 1 104 ? 6.291 -2.577 -15.191 1.00 94.75 104 SER A N 1
ATOM 824 C CA . SER A 1 104 ? 6.287 -3.903 -15.806 1.00 94.75 104 SER A CA 1
ATOM 825 C C . SER A 1 104 ? 7.249 -4.019 -16.990 1.00 94.75 104 SER A C 1
ATOM 827 O O . SER A 1 104 ? 7.599 -5.131 -17.384 1.00 94.75 104 SER A O 1
ATOM 829 N N . THR A 1 105 ? 7.743 -2.894 -17.514 1.00 93.44 105 THR A N 1
ATOM 830 C CA . THR A 1 105 ? 8.809 -2.870 -18.518 1.00 93.44 105 THR A CA 1
ATOM 831 C C . THR A 1 105 ? 10.070 -2.191 -18.001 1.00 93.44 105 THR A C 1
ATOM 833 O O . THR A 1 105 ? 10.058 -1.391 -17.067 1.00 93.44 105 THR A O 1
ATOM 836 N N . SER A 1 106 ? 11.210 -2.506 -18.620 1.00 93.50 106 SER A N 1
ATOM 837 C CA . SER A 1 106 ? 12.470 -1.885 -18.217 1.00 93.50 106 SER A CA 1
ATOM 838 C C . SER A 1 106 ? 12.564 -0.408 -18.581 1.00 93.50 106 SER A C 1
ATOM 840 O O . SER A 1 106 ? 13.212 0.351 -17.861 1.00 93.50 106 SER A O 1
ATOM 842 N N . ASN A 1 107 ? 11.975 0.001 -19.704 1.00 90.69 107 ASN A N 1
ATOM 843 C CA . ASN A 1 107 ? 12.178 1.326 -20.274 1.00 90.69 107 ASN A CA 1
ATOM 844 C C . ASN A 1 107 ? 10.851 2.073 -20.362 1.00 90.69 107 ASN A C 1
ATOM 846 O O . ASN A 1 107 ? 10.103 1.885 -21.317 1.00 90.69 107 ASN A O 1
ATOM 850 N N . GLU A 1 108 ? 10.634 2.992 -19.426 1.00 88.81 108 GLU A N 1
ATOM 851 C CA . GLU A 1 108 ? 9.472 3.872 -19.446 1.00 88.81 108 GLU A CA 1
ATOM 852 C C . GLU A 1 108 ? 9.792 5.212 -20.120 1.00 88.81 108 GLU A C 1
ATOM 854 O O . GLU A 1 108 ? 10.640 5.980 -19.633 1.00 88.81 108 GLU A O 1
ATOM 859 N N . PRO A 1 109 ? 9.133 5.540 -21.243 1.00 86.56 109 PRO A N 1
ATOM 860 C CA . PRO A 1 109 ? 9.347 6.811 -21.914 1.00 86.56 109 PRO A CA 1
ATOM 861 C C . PRO A 1 109 ? 8.812 7.968 -21.069 1.00 86.56 109 PRO A C 1
ATOM 863 O O . PRO A 1 109 ? 7.771 7.879 -20.425 1.00 86.56 109 PRO A O 1
ATOM 866 N N . GLY A 1 110 ? 9.507 9.105 -21.110 1.00 85.19 110 GLY A N 1
ATOM 867 C CA . GLY A 1 110 ? 9.030 10.316 -20.436 1.00 85.19 110 GLY A CA 1
ATOM 868 C C . GLY A 1 110 ? 8.965 10.196 -18.911 1.00 85.19 110 GLY A C 1
ATOM 869 O O . GLY A 1 110 ? 8.204 10.932 -18.287 1.00 85.19 110 GLY A O 1
ATOM 870 N N . SER A 1 111 ? 9.758 9.293 -18.319 1.00 85.50 111 SER A N 1
ATOM 871 C CA . SER A 1 111 ? 9.838 9.109 -16.869 1.00 85.50 111 SER A CA 1
ATOM 872 C C . SER A 1 111 ? 9.922 10.438 -16.113 1.00 85.50 111 SER A C 1
ATOM 874 O O . SER A 1 111 ? 10.828 11.250 -16.327 1.00 85.50 111 SER A O 1
ATOM 876 N N . SER A 1 112 ? 9.002 10.617 -15.165 1.00 83.81 112 SER A N 1
ATOM 877 C CA . SER A 1 112 ? 8.959 11.762 -14.253 1.00 83.81 112 SER A CA 1
ATOM 878 C C . SER A 1 112 ? 10.026 11.699 -13.154 1.00 83.81 112 SER A C 1
ATOM 880 O O . SER A 1 112 ? 10.277 12.702 -12.488 1.00 83.81 112 SER A O 1
ATOM 882 N N . TYR A 1 113 ? 10.676 10.546 -12.961 1.00 85.69 113 TYR A N 1
ATOM 883 C CA . TYR A 1 113 ? 11.674 10.352 -11.909 1.00 85.69 113 TYR A CA 1
ATOM 884 C C . TYR A 1 113 ? 13.046 10.910 -12.290 1.00 85.69 113 TYR A C 1
ATOM 886 O O . TYR A 1 113 ? 13.658 11.650 -11.521 1.00 85.69 113 TYR A O 1
ATOM 894 N N . LYS A 1 114 ? 13.554 10.520 -13.464 1.00 86.19 114 LYS A N 1
ATOM 895 C CA . LYS A 1 114 ? 14.767 11.059 -14.099 1.00 86.19 114 LYS A CA 1
ATOM 896 C C . LYS A 1 114 ? 14.859 10.554 -15.547 1.00 86.19 114 LYS A C 1
ATOM 898 O O . LYS A 1 114 ? 14.396 9.446 -15.813 1.00 86.19 114 LYS A O 1
ATOM 903 N N . PRO A 1 115 ? 15.543 11.273 -16.458 1.00 85.06 115 PRO A N 1
ATOM 904 C CA . PRO A 1 115 ? 15.644 10.873 -17.867 1.00 85.06 115 PRO A CA 1
ATOM 905 C C . PRO A 1 115 ? 16.274 9.494 -18.115 1.00 85.06 115 PRO A C 1
ATOM 907 O O . PRO A 1 115 ? 15.986 8.862 -19.120 1.00 85.06 115 PRO A O 1
ATOM 910 N N . SER A 1 116 ? 17.146 9.030 -17.215 1.00 86.56 116 SER A N 1
ATOM 911 C CA . SER A 1 116 ? 17.834 7.731 -17.295 1.00 86.56 116 SER A CA 1
ATOM 912 C C . SER A 1 116 ? 17.223 6.660 -16.387 1.00 86.56 116 SER A C 1
ATOM 914 O O . SER A 1 116 ? 17.891 5.690 -16.026 1.00 86.56 116 SER A O 1
ATOM 916 N N . ALA A 1 117 ? 15.995 6.878 -15.918 1.00 90.00 117 ALA A N 1
ATOM 917 C CA . ALA A 1 117 ? 15.284 5.910 -15.104 1.00 90.00 117 ALA A CA 1
ATOM 918 C C . ALA A 1 117 ? 15.015 4.639 -15.913 1.00 90.00 117 ALA A C 1
ATOM 920 O O . ALA A 1 117 ? 14.572 4.712 -17.054 1.00 90.00 117 ALA A O 1
ATOM 921 N N . MET A 1 118 ? 15.274 3.493 -15.297 1.00 92.25 118 MET A N 1
ATOM 922 C CA . MET A 1 118 ? 15.063 2.179 -15.886 1.00 92.25 118 MET A CA 1
ATOM 923 C C . MET A 1 118 ? 14.735 1.209 -14.753 1.00 92.25 118 MET A C 1
ATOM 925 O O . MET A 1 118 ? 15.368 1.290 -13.695 1.00 92.25 118 MET A O 1
ATOM 929 N N . GLU A 1 119 ? 13.790 0.302 -14.981 1.00 93.81 119 GLU A N 1
ATOM 930 C CA . GLU A 1 119 ? 13.547 -0.850 -14.112 1.00 93.81 119 GLU A CA 1
ATOM 931 C C . GLU A 1 119 ? 14.454 -2.011 -14.560 1.00 93.81 119 GLU A C 1
ATOM 933 O O . GLU A 1 119 ? 14.270 -2.572 -15.646 1.00 93.81 119 GLU A O 1
ATOM 938 N N . PRO A 1 120 ? 15.492 -2.362 -13.783 1.00 93.38 120 PRO A N 1
ATOM 939 C CA . PRO A 1 120 ? 16.436 -3.394 -14.194 1.00 93.38 120 PRO A CA 1
ATOM 940 C C . PRO A 1 120 ? 15.844 -4.809 -14.177 1.00 93.38 120 PRO A C 1
ATOM 942 O O . PRO A 1 120 ? 16.379 -5.677 -14.863 1.00 93.38 120 PRO A O 1
ATOM 945 N N . LEU A 1 121 ? 14.821 -5.074 -13.358 1.00 95.38 121 LEU A N 1
ATOM 946 C CA . LEU A 1 121 ? 14.285 -6.413 -13.106 1.00 95.38 121 LEU A CA 1
ATOM 947 C C . LEU A 1 121 ? 12.748 -6.380 -12.967 1.00 95.38 121 LEU A C 1
ATOM 949 O O . LEU A 1 121 ? 12.233 -6.717 -11.897 1.00 95.38 121 LEU A O 1
ATOM 953 N N . PRO A 1 122 ? 12.006 -6.037 -14.038 1.00 95.06 122 PRO A N 1
ATOM 954 C CA . PRO A 1 122 ? 10.547 -5.903 -13.982 1.00 95.06 122 PRO A CA 1
ATOM 955 C C . PRO A 1 122 ? 9.856 -7.205 -13.556 1.00 95.06 122 PRO A C 1
ATOM 957 O O . PRO A 1 122 ? 8.941 -7.183 -12.735 1.00 95.06 122 PRO A O 1
ATOM 960 N N . ASP A 1 123 ? 10.368 -8.358 -13.998 1.00 96.56 123 ASP A N 1
ATOM 961 C CA . ASP A 1 123 ? 9.856 -9.672 -13.594 1.00 96.56 123 ASP A CA 1
ATOM 962 C C . ASP A 1 123 ? 9.897 -9.873 -12.072 1.00 96.56 123 ASP A C 1
ATOM 964 O O . ASP A 1 123 ? 8.990 -10.471 -11.492 1.00 96.56 123 ASP A O 1
ATOM 968 N N . ARG A 1 124 ? 10.929 -9.352 -11.389 1.00 95.88 124 ARG A N 1
ATOM 969 C CA . ARG A 1 124 ? 11.021 -9.432 -9.924 1.00 95.88 124 ARG A CA 1
ATOM 970 C C . ARG A 1 124 ? 9.929 -8.594 -9.271 1.00 95.88 124 ARG A C 1
ATOM 972 O O . ARG A 1 124 ? 9.332 -9.044 -8.294 1.00 95.88 124 ARG A O 1
ATOM 979 N N . GLU A 1 125 ? 9.684 -7.396 -9.788 1.00 96.00 125 GLU A N 1
ATOM 980 C CA . GLU A 1 125 ? 8.641 -6.515 -9.269 1.00 96.00 125 GLU A CA 1
ATOM 981 C C . GLU A 1 125 ? 7.253 -7.138 -9.455 1.00 96.00 125 GLU A C 1
ATOM 983 O O . GLU A 1 125 ? 6.478 -7.179 -8.498 1.00 96.00 125 GLU A O 1
ATOM 988 N N . ILE A 1 126 ? 6.986 -7.727 -10.628 1.00 96.06 126 ILE A N 1
ATOM 989 C CA . ILE A 1 126 ? 5.746 -8.457 -10.926 1.00 96.06 126 ILE A CA 1
ATOM 990 C C . ILE A 1 126 ? 5.563 -9.635 -9.967 1.00 96.06 126 ILE A C 1
ATOM 992 O O . ILE A 1 126 ? 4.501 -9.773 -9.352 1.00 96.06 126 ILE A O 1
ATOM 996 N N . VAL A 1 127 ? 6.586 -10.484 -9.815 1.00 96.88 127 VAL A N 1
ATOM 997 C CA . VAL A 1 127 ? 6.526 -11.663 -8.938 1.00 96.88 127 VAL A CA 1
ATOM 998 C C . VAL A 1 127 ? 6.259 -11.242 -7.497 1.00 96.88 127 VAL A C 1
ATOM 1000 O O . VAL A 1 127 ? 5.379 -11.806 -6.850 1.00 96.88 127 VAL A O 1
ATOM 1003 N N . LEU A 1 128 ? 6.967 -10.234 -6.988 1.00 96.69 128 LEU A N 1
ATOM 1004 C CA . LEU A 1 128 ? 6.795 -9.806 -5.602 1.00 96.69 128 LEU A CA 1
ATOM 1005 C C . LEU A 1 128 ? 5.468 -9.102 -5.358 1.00 96.69 128 LEU A C 1
ATOM 1007 O O . LEU A 1 128 ? 4.842 -9.383 -4.343 1.00 96.69 128 LEU A O 1
ATOM 1011 N N . ALA A 1 129 ? 5.015 -8.242 -6.270 1.00 97.00 129 ALA A N 1
ATOM 1012 C CA . ALA A 1 129 ? 3.704 -7.613 -6.151 1.00 97.00 129 ALA A CA 1
ATOM 1013 C C . ALA A 1 129 ? 2.581 -8.661 -6.186 1.00 97.00 129 ALA A C 1
ATOM 1015 O O . ALA A 1 129 ? 1.646 -8.591 -5.396 1.00 97.00 129 ALA A O 1
ATOM 1016 N N . THR A 1 130 ? 2.696 -9.670 -7.054 1.00 96.81 130 THR A N 1
ATOM 1017 C CA . THR A 1 130 ? 1.699 -10.747 -7.161 1.00 96.81 130 THR A CA 1
ATOM 1018 C C . THR A 1 130 ? 1.672 -11.623 -5.909 1.00 96.81 130 THR A C 1
ATOM 1020 O O . THR A 1 130 ? 0.603 -11.975 -5.414 1.00 96.81 130 THR A O 1
ATOM 1023 N N . LEU A 1 131 ? 2.844 -11.975 -5.371 1.00 96.25 131 LEU A N 1
ATOM 1024 C CA . LEU A 1 131 ? 2.957 -12.859 -4.209 1.00 96.25 131 LEU A CA 1
ATOM 1025 C C . LEU A 1 131 ? 2.758 -12.141 -2.867 1.00 96.25 131 LEU A C 1
ATOM 1027 O O . LEU A 1 131 ? 2.583 -12.815 -1.855 1.00 96.25 131 LEU A O 1
ATOM 1031 N N . SER A 1 132 ? 2.759 -10.803 -2.827 1.00 95.81 132 SER A N 1
ATOM 1032 C CA . SER A 1 132 ? 2.567 -10.054 -1.580 1.00 95.81 132 SER A CA 1
ATOM 1033 C C . SER A 1 132 ? 1.118 -10.038 -1.089 1.00 95.81 132 SER A C 1
ATOM 1035 O O . SER A 1 132 ? 0.883 -9.612 0.034 1.00 95.81 132 SER A O 1
ATOM 1037 N N . THR A 1 133 ? 0.151 -10.530 -1.874 1.00 95.19 133 THR A N 1
ATOM 1038 C CA . THR A 1 133 ? -1.299 -10.628 -1.567 1.00 95.19 133 THR A CA 1
ATOM 1039 C C . THR A 1 133 ? -2.074 -9.306 -1.504 1.00 95.19 133 THR A C 1
ATOM 1041 O O . THR A 1 133 ? -3.304 -9.319 -1.534 1.00 95.19 133 THR A O 1
ATOM 1044 N N . GLY A 1 134 ? -1.384 -8.164 -1.454 1.00 95.25 134 GLY A N 1
ATOM 1045 C CA . GLY A 1 134 ? -1.978 -6.846 -1.664 1.00 95.25 134 GLY A CA 1
ATOM 1046 C C . GLY A 1 134 ? -2.240 -6.531 -3.145 1.00 95.25 134 GLY A C 1
ATOM 1047 O O . GLY A 1 134 ? -2.148 -7.403 -4.009 1.00 95.25 134 GLY A O 1
ATOM 1048 N N . PRO A 1 135 ? -2.572 -5.269 -3.468 1.00 95.69 135 PRO A N 1
ATOM 1049 C CA . PRO A 1 135 ? -2.792 -4.845 -4.847 1.00 95.69 135 PRO A CA 1
ATOM 1050 C C . PRO A 1 135 ? -1.560 -5.036 -5.743 1.00 95.69 135 PRO A C 1
ATOM 1052 O O . PRO A 1 135 ? -0.434 -4.743 -5.345 1.00 95.69 135 PRO A O 1
ATOM 1055 N N . VAL A 1 136 ? -1.791 -5.438 -6.993 1.00 96.19 136 VAL A N 1
ATOM 1056 C CA . VAL A 1 136 ? -0.776 -5.425 -8.055 1.00 96.19 136 VAL A CA 1
ATOM 1057 C C . VAL A 1 136 ? -1.000 -4.168 -8.888 1.00 96.19 136 VAL A C 1
ATOM 1059 O O . VAL A 1 136 ? -2.034 -4.045 -9.542 1.00 96.19 136 VAL A O 1
ATOM 1062 N N . GLY A 1 137 ? -0.067 -3.216 -8.822 1.00 93.62 137 GLY A N 1
ATOM 1063 C CA . GLY A 1 137 ? -0.210 -1.904 -9.458 1.00 93.62 137 GLY A CA 1
ATOM 1064 C C . GLY A 1 137 ? 0.864 -1.619 -10.507 1.00 93.62 137 GLY A C 1
ATOM 1065 O O . GLY A 1 137 ? 1.880 -1.023 -10.149 1.00 93.62 137 GLY A O 1
ATOM 1066 N N . PRO A 1 138 ? 0.651 -1.988 -11.783 1.00 94.00 138 PRO A N 1
ATOM 1067 C CA . PRO A 1 138 ? 1.460 -1.482 -12.888 1.00 94.00 138 PRO A CA 1
ATOM 1068 C C . PRO A 1 138 ? 1.336 0.046 -12.967 1.00 94.00 138 PRO A C 1
ATOM 1070 O O . PRO 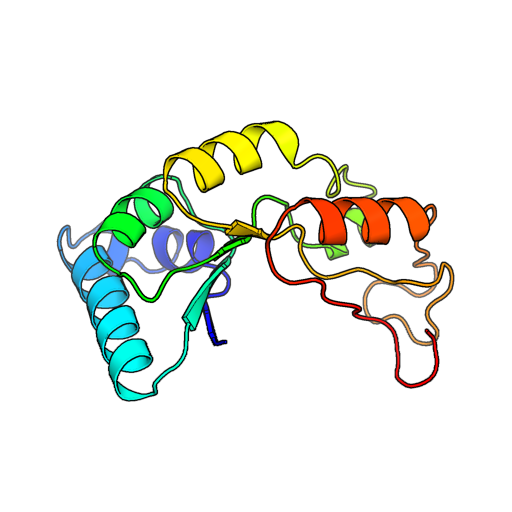A 1 138 ? 0.229 0.590 -12.992 1.00 94.00 138 PRO A O 1
ATOM 1073 N N . GLY A 1 139 ? 2.475 0.730 -12.935 1.00 92.19 139 GLY A N 1
ATOM 1074 C CA . GLY A 1 139 ? 2.619 2.187 -12.999 1.00 92.19 139 GLY A CA 1
ATOM 1075 C C . GLY A 1 139 ? 3.256 2.664 -14.305 1.00 92.19 139 GLY A C 1
ATOM 1076 O O . GLY A 1 139 ? 3.795 3.770 -14.352 1.00 92.19 139 GLY A O 1
ATOM 1077 N N . ASP A 1 140 ? 3.257 1.801 -15.318 1.00 92.62 140 ASP A N 1
ATOM 1078 C CA . ASP A 1 140 ? 3.764 2.037 -16.665 1.00 92.62 140 ASP A CA 1
ATOM 1079 C C . ASP A 1 140 ? 2.990 3.159 -17.372 1.00 92.62 140 ASP A C 1
ATOM 1081 O O . ASP A 1 140 ? 1.825 3.454 -17.070 1.00 92.62 140 ASP A O 1
ATOM 1085 N N . ALA A 1 141 ? 3.626 3.784 -18.358 1.00 90.00 141 ALA A N 1
ATOM 1086 C CA . ALA A 1 141 ? 2.940 4.686 -19.262 1.00 90.00 141 ALA A CA 1
ATOM 1087 C C . ALA A 1 141 ? 1.846 3.938 -20.045 1.00 90.00 141 ALA A C 1
ATOM 1089 O O . ALA A 1 141 ? 1.948 2.753 -20.367 1.00 90.00 141 ALA A O 1
ATOM 1090 N N . ILE A 1 142 ? 0.775 4.651 -20.404 1.00 88.25 142 ILE A N 1
ATOM 1091 C CA . ILE A 1 142 ? -0.313 4.073 -21.201 1.00 88.25 142 ILE A CA 1
ATOM 1092 C C . ILE A 1 142 ? 0.259 3.530 -22.520 1.00 88.25 142 ILE A C 1
ATOM 1094 O O . ILE A 1 142 ? 0.875 4.281 -23.277 1.00 88.25 142 ILE A O 1
ATOM 1098 N N . ASN A 1 143 ? -0.017 2.253 -22.809 1.00 87.94 143 ASN A N 1
ATOM 1099 C CA . ASN A 1 143 ? 0.506 1.472 -23.943 1.00 87.94 143 ASN A CA 1
ATOM 1100 C 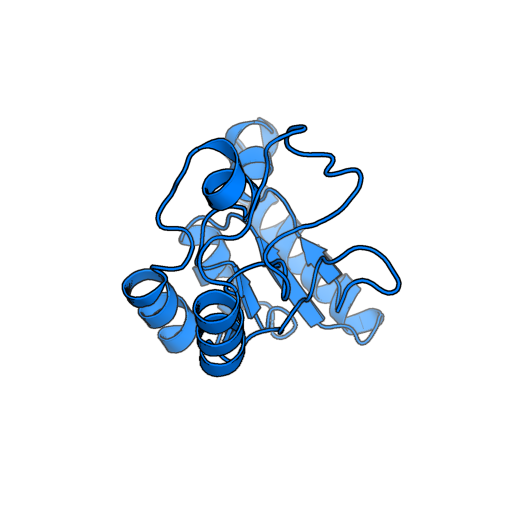C . ASN A 1 143 ? 1.993 1.071 -23.851 1.00 87.94 143 ASN A C 1
ATOM 1102 O O . ASN A 1 143 ? 2.601 0.799 -24.886 1.00 87.94 143 ASN A O 1
ATOM 1106 N N . TYR A 1 144 ? 2.562 1.013 -22.645 1.00 85.50 144 TYR A N 1
ATOM 1107 C CA . TYR A 1 144 ? 3.936 0.558 -22.393 1.00 85.50 144 TYR A CA 1
ATOM 1108 C C . TYR A 1 144 ? 3.990 -0.602 -21.382 1.00 85.50 144 TYR A C 1
ATOM 1110 O O . TYR A 1 144 ? 4.880 -0.646 -20.552 1.00 85.50 144 TYR A O 1
ATOM 1118 N N . THR A 1 145 ? 3.049 -1.549 -21.475 1.00 77.06 145 THR A N 1
ATOM 1119 C CA . THR A 1 145 ? 2.991 -2.805 -20.690 1.00 77.06 145 THR A CA 1
ATOM 1120 C C . THR A 1 145 ? 3.163 -4.025 -21.576 1.00 77.06 145 THR A C 1
ATOM 1122 O O . THR A 1 145 ? 2.508 -4.024 -22.647 1.00 77.06 145 THR A O 1
#

pLDDT: mean 94.76, std 3.98, range [77.06, 98.69]